Protein AF-A0A372RLS3-F1 (afdb_monomer_lite)

Radius of gyration: 16.24 Å; chains: 1; bounding box: 36×15×46 Å

Foldseek 3Di:
DVLVVVLVPDPDPVSNVVSVVVVVVVVVVVLVVLLVVLVVPDDPVCSVVVVVVVVVCVVVCVVCVCVVCVPPPD

pLDDT: mean 81.02, std 8.84, range [47.56, 91.62]

Secondary structure (DSSP, 8-state):
-HHHHHHHH---HHHHHHHHHHHHHHHHHHHHHHHHHHHHHS-HHHHHHHHHHHHHHHHHHHHHHHHHHTTT--

Structure (mmCIF, N/CA/C/O backbone):
data_AF-A0A372RLS3-F1
#
_entry.id   AF-A0A372RLS3-F1
#
loop_
_atom_site.group_PDB
_atom_site.id
_atom_site.type_symbol
_atom_site.label_atom_id
_atom_site.label_alt_id
_atom_site.label_comp_id
_atom_site.label_asym_id
_atom_site.label_entity_id
_atom_site.label_seq_id
_atom_site.pdbx_PDB_ins_code
_atom_site.Cartn_x
_atom_site.Cartn_y
_atom_site.Cartn_z
_atom_site.occupancy
_atom_site.B_iso_or_equiv
_at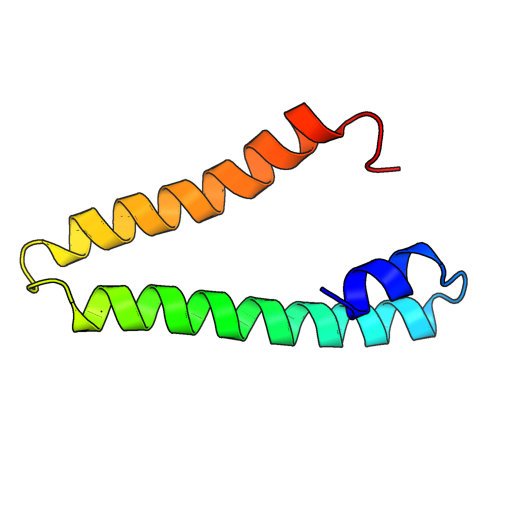om_site.auth_seq_id
_atom_site.auth_comp_id
_atom_site.auth_asym_id
_atom_site.auth_atom_id
_atom_site.pdbx_PDB_model_num
ATOM 1 N N . MET A 1 1 ? -2.830 -7.025 6.058 1.00 66.06 1 MET A N 1
ATOM 2 C CA . MET A 1 1 ? -4.144 -7.714 6.065 1.00 66.06 1 MET A CA 1
ATOM 3 C C . MET A 1 1 ? -4.610 -8.057 7.477 1.00 66.06 1 MET A C 1
ATOM 5 O O . MET A 1 1 ? -5.663 -7.572 7.862 1.00 66.06 1 MET A O 1
ATOM 9 N N . ILE A 1 2 ? -3.820 -8.789 8.275 1.00 76.12 2 ILE A N 1
ATOM 10 C CA . ILE A 1 2 ? -4.166 -9.163 9.666 1.00 76.12 2 ILE A CA 1
ATOM 11 C C . ILE A 1 2 ? -4.498 -7.931 10.529 1.00 76.12 2 ILE A C 1
ATOM 13 O O . ILE A 1 2 ? -5.547 -7.881 11.159 1.00 76.12 2 ILE A O 1
ATOM 17 N N . THR A 1 3 ? -3.690 -6.870 10.437 1.00 75.69 3 THR A N 1
ATOM 18 C CA . THR A 1 3 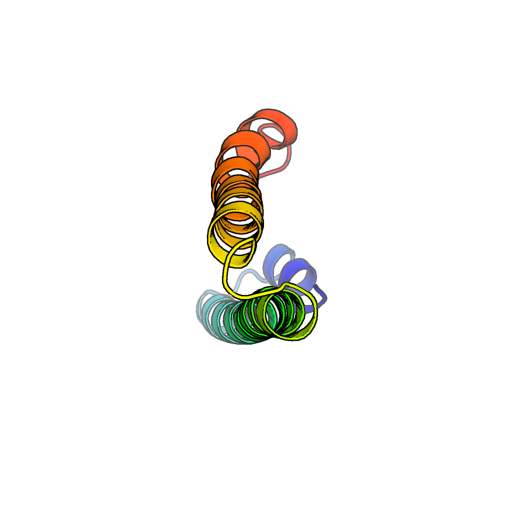? -3.921 -5.589 11.130 1.00 75.69 3 THR A CA 1
ATOM 19 C C . THR A 1 3 ? -5.235 -4.896 10.764 1.00 75.69 3 THR A C 1
ATOM 21 O O . THR A 1 3 ? -5.773 -4.148 11.573 1.00 75.69 3 THR A O 1
ATOM 24 N N . SER A 1 4 ? -5.790 -5.150 9.571 1.00 72.88 4 SER A N 1
ATOM 25 C CA . SER A 1 4 ? -7.082 -4.576 9.166 1.00 72.88 4 SER A CA 1
ATOM 26 C C . SER A 1 4 ? -8.252 -5.232 9.877 1.00 72.88 4 SER A C 1
ATOM 28 O O . SER A 1 4 ? -9.178 -4.540 10.284 1.00 72.88 4 SER A O 1
ATOM 30 N N . ILE A 1 5 ? -8.184 -6.553 10.046 1.00 78.12 5 ILE A N 1
ATOM 31 C CA . ILE A 1 5 ? -9.204 -7.337 10.745 1.00 78.12 5 ILE A CA 1
ATOM 32 C C . ILE A 1 5 ? -9.162 -6.988 12.236 1.00 78.12 5 ILE A C 1
ATOM 34 O O . ILE A 1 5 ? -10.198 -6.721 12.836 1.00 78.12 5 ILE A O 1
ATOM 38 N N . THR A 1 6 ? -7.963 -6.870 12.815 1.00 74.12 6 THR A N 1
ATOM 39 C CA . THR A 1 6 ? -7.791 -6.436 14.208 1.00 74.12 6 THR A CA 1
ATOM 40 C C . THR A 1 6 ? -8.322 -5.017 14.440 1.00 74.12 6 THR A C 1
ATOM 42 O O . THR A 1 6 ? -8.982 -4.775 15.445 1.00 74.12 6 THR A O 1
ATOM 45 N N . CYS A 1 7 ? -8.116 -4.080 13.504 1.00 69.31 7 CYS A N 1
ATOM 46 C CA . CYS A 1 7 ? -8.717 -2.743 13.589 1.00 69.31 7 CYS A CA 1
ATOM 47 C C . CYS A 1 7 ? -10.253 -2.746 13.567 1.00 69.31 7 CYS A C 1
ATOM 49 O O . CYS A 1 7 ? -10.836 -1.823 14.117 1.00 69.31 7 CYS A O 1
ATOM 51 N N . ALA A 1 8 ? -10.906 -3.727 12.936 1.00 69.62 8 ALA A N 1
ATOM 52 C CA . ALA A 1 8 ? -12.368 -3.771 12.850 1.00 69.62 8 ALA A CA 1
ATOM 53 C C . ALA A 1 8 ? -13.040 -4.191 14.172 1.00 69.62 8 ALA A C 1
ATOM 55 O O . ALA A 1 8 ? -14.208 -3.897 14.389 1.00 69.62 8 ALA A O 1
ATOM 56 N N . VAL A 1 9 ? -12.306 -4.872 15.059 1.00 77.19 9 VAL A N 1
ATOM 57 C CA . VAL A 1 9 ? -12.832 -5.417 16.327 1.00 77.19 9 VAL A CA 1
ATOM 58 C C . VAL A 1 9 ? -12.422 -4.564 17.539 1.00 77.19 9 VAL A C 1
ATOM 60 O O . VAL A 1 9 ? -13.005 -4.672 18.616 1.00 77.19 9 VAL A O 1
ATOM 63 N N . VAL A 1 10 ? -11.417 -3.695 17.393 1.00 76.88 10 VAL A N 1
ATOM 64 C CA . VAL A 1 10 ? -10.869 -2.889 18.493 1.00 76.88 10 VAL A CA 1
ATOM 65 C C . VAL A 1 10 ? -11.683 -1.611 18.725 1.00 76.88 10 VAL A C 1
ATOM 67 O O . VAL A 1 10 ? -11.820 -0.778 17.838 1.00 76.88 10 VAL A O 1
ATOM 70 N N . THR A 1 11 ? -12.124 -1.402 19.967 1.00 74.94 11 THR A N 1
ATOM 71 C CA . THR A 1 11 ? -12.859 -0.203 20.424 1.00 74.94 11 THR A CA 1
ATOM 72 C C . THR A 1 11 ? -11.972 0.858 21.093 1.00 74.94 11 THR A C 1
ATOM 74 O O . THR A 1 11 ? -12.432 1.957 21.392 1.00 74.94 11 THR A O 1
ATOM 77 N N . ASN A 1 12 ? -10.689 0.558 21.331 1.00 81.12 12 ASN A N 1
ATOM 78 C CA . ASN A 1 12 ? -9.738 1.459 21.989 1.00 81.12 12 ASN A CA 1
ATOM 79 C C . ASN A 1 12 ? -8.961 2.319 20.977 1.00 81.12 12 ASN A C 1
ATOM 81 O O . ASN A 1 12 ? -8.205 1.788 20.160 1.00 81.12 12 ASN A O 1
ATOM 85 N N . ILE A 1 13 ? -9.064 3.649 21.087 1.00 81.12 13 ILE A N 1
ATOM 86 C CA . ILE A 1 13 ? -8.479 4.605 20.125 1.00 81.12 13 ILE A CA 1
ATOM 87 C C . ILE A 1 13 ? -6.947 4.518 20.017 1.00 81.12 13 ILE A C 1
ATOM 89 O O . ILE A 1 13 ? -6.393 4.581 18.921 1.00 81.12 13 ILE A O 1
ATOM 93 N N . TRP A 1 14 ? -6.254 4.291 21.135 1.00 83.81 14 TRP A N 1
ATOM 94 C CA . TRP A 1 14 ? -4.793 4.164 21.168 1.00 83.81 14 TRP A CA 1
ATOM 95 C C . TRP A 1 14 ? 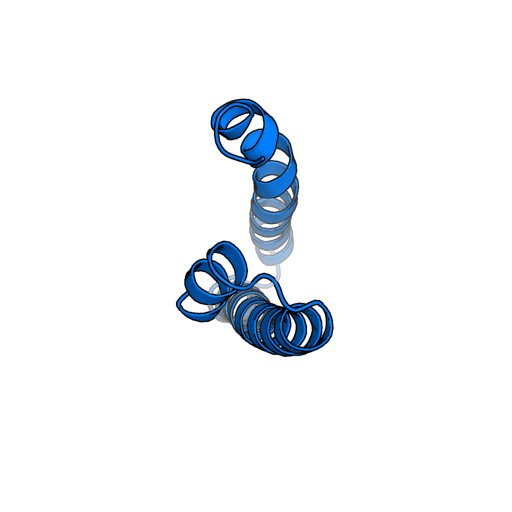-4.301 2.913 20.440 1.00 83.81 14 TRP A C 1
ATOM 97 O O . TRP A 1 14 ? -3.313 2.952 19.709 1.00 83.81 14 TRP A O 1
ATOM 107 N N . LEU A 1 15 ? -5.028 1.805 20.594 1.00 79.62 15 LEU A N 1
ATOM 108 C CA . LEU A 1 15 ? -4.705 0.549 19.929 1.00 79.62 15 LEU A CA 1
ATOM 109 C C . LEU A 1 15 ? -5.024 0.631 18.428 1.00 79.62 15 LEU A C 1
ATOM 111 O O . LEU A 1 15 ? -4.245 0.134 17.616 1.00 79.62 15 LEU A O 1
ATOM 115 N N . LEU A 1 16 ? -6.100 1.330 18.044 1.00 81.94 16 LEU A N 1
ATOM 116 C CA . LEU A 1 16 ? -6.393 1.629 16.639 1.00 81.94 16 LEU A CA 1
ATOM 117 C C . LEU A 1 16 ? -5.264 2.420 15.974 1.00 81.94 16 LEU A C 1
ATOM 119 O O . LEU A 1 16 ? -4.861 2.067 14.866 1.00 81.94 16 LEU A O 1
ATOM 123 N N . LEU A 1 17 ? -4.724 3.441 16.645 1.00 83.44 17 LEU A N 1
ATOM 124 C CA . LEU A 1 17 ? -3.645 4.263 16.094 1.00 83.44 17 LEU A CA 1
ATOM 125 C C . LEU A 1 17 ? -2.384 3.434 15.806 1.00 83.44 17 LEU A C 1
ATOM 127 O O . LEU A 1 17 ? -1.817 3.523 14.715 1.00 83.44 17 LEU A O 1
ATOM 131 N N . ILE A 1 18 ? -1.987 2.572 16.745 1.00 84.75 18 ILE A N 1
ATOM 132 C CA . ILE A 1 18 ? -0.827 1.682 16.577 1.00 84.75 18 ILE A CA 1
ATOM 133 C C . ILE A 1 18 ? -1.068 0.697 15.426 1.00 84.75 18 ILE A C 1
ATOM 135 O O . ILE A 1 18 ? -0.210 0.522 14.556 1.00 84.75 18 ILE A O 1
ATOM 139 N N . MET A 1 19 ? -2.250 0.079 15.377 1.00 82.19 19 MET A N 1
ATOM 140 C CA . MET A 1 19 ? -2.593 -0.882 14.326 1.00 82.19 19 MET A CA 1
ATOM 141 C C . MET A 1 19 ? -2.671 -0.227 12.939 1.00 82.19 19 MET A C 1
ATOM 143 O O . MET A 1 19 ? -2.291 -0.854 11.948 1.00 82.19 19 MET A O 1
ATOM 147 N N . ARG A 1 20 ? -3.096 1.041 12.851 1.00 81.75 20 ARG A N 1
ATOM 148 C CA . ARG A 1 20 ? -3.075 1.833 11.610 1.00 81.75 20 ARG A CA 1
ATOM 149 C C . ARG A 1 20 ? -1.657 2.143 11.150 1.00 81.75 20 ARG A C 1
ATOM 151 O O . ARG A 1 20 ? -1.380 1.996 9.962 1.00 81.75 20 ARG A O 1
ATOM 158 N N . GLY A 1 21 ? -0.754 2.480 12.069 1.00 84.44 21 GLY A N 1
ATOM 159 C CA . GLY A 1 21 ? 0.668 2.636 11.754 1.00 84.44 21 GLY A CA 1
ATOM 160 C C . GLY A 1 21 ? 1.275 1.350 11.184 1.00 84.44 21 GLY A C 1
ATOM 161 O O . GLY A 1 21 ? 1.926 1.373 10.140 1.00 84.44 21 GLY A O 1
ATOM 162 N N . LEU A 1 22 ? 0.980 0.208 11.810 1.00 84.88 22 LEU A N 1
ATOM 163 C CA . LEU A 1 22 ? 1.455 -1.102 11.351 1.00 84.88 22 LEU A CA 1
ATOM 164 C C . LEU A 1 22 ? 0.803 -1.546 10.029 1.00 84.88 22 LEU A C 1
ATOM 166 O O . LEU A 1 22 ? 1.399 -2.261 9.227 1.00 84.88 22 LEU A O 1
ATOM 170 N N . GLN A 1 23 ? -0.437 -1.136 9.775 1.00 83.31 23 GLN A N 1
ATOM 171 C CA . GLN A 1 23 ? -1.081 -1.353 8.485 1.00 83.31 23 GLN A CA 1
ATOM 172 C C . GLN A 1 23 ? -0.434 -0.505 7.383 1.00 83.31 23 GLN A C 1
ATOM 174 O O . GLN A 1 23 ? -0.174 -1.028 6.298 1.00 83.31 23 GLN A O 1
ATOM 179 N N . ALA A 1 24 ? -0.147 0.768 7.660 1.00 83.56 24 ALA A N 1
ATOM 180 C CA . ALA A 1 24 ? 0.470 1.682 6.704 1.00 83.56 24 ALA A CA 1
ATOM 181 C C . ALA A 1 24 ? 1.877 1.222 6.290 1.00 83.56 24 ALA A C 1
ATOM 183 O O . ALA A 1 24 ? 2.215 1.277 5.106 1.00 83.56 24 ALA A O 1
ATOM 184 N N . SER A 1 25 ? 2.673 0.692 7.227 1.00 86.56 25 SER A N 1
ATOM 185 C CA . SER A 1 25 ? 4.003 0.157 6.909 1.00 86.56 25 SER A CA 1
ATOM 186 C C . SER A 1 25 ? 3.941 -1.035 5.947 1.00 86.56 25 SER A C 1
ATOM 188 O O . SER A 1 25 ? 4.714 -1.095 4.990 1.00 86.56 25 SER A O 1
ATOM 190 N N . GLY A 1 26 ? 2.975 -1.940 6.131 1.00 84.31 26 GLY A N 1
ATOM 191 C CA . GLY A 1 26 ? 2.769 -3.073 5.225 1.00 84.31 26 GLY A CA 1
ATOM 192 C C . GLY A 1 26 ? 2.337 -2.657 3.814 1.00 84.31 26 GLY A C 1
ATOM 193 O O . GLY A 1 26 ? 2.782 -3.253 2.835 1.00 84.31 26 GLY A O 1
ATOM 194 N N . VAL A 1 27 ? 1.503 -1.620 3.694 1.00 85.69 27 VAL A N 1
ATOM 195 C CA . VAL A 1 27 ? 1.053 -1.104 2.387 1.00 85.69 27 VAL A CA 1
ATOM 196 C C . VAL A 1 27 ? 2.193 -0.402 1.641 1.00 85.69 27 VAL A C 1
ATOM 198 O O . VAL A 1 27 ? 2.334 -0.595 0.435 1.00 85.69 27 VAL A O 1
ATOM 201 N N . SER A 1 28 ? 3.047 0.344 2.349 1.00 87.31 28 SER A N 1
ATOM 202 C CA . SER A 1 28 ? 4.217 1.011 1.755 1.00 87.31 28 SER A CA 1
ATOM 203 C C . SER A 1 28 ? 5.168 0.019 1.073 1.00 87.31 28 SER A C 1
ATOM 205 O O . SER A 1 28 ? 5.572 0.227 -0.071 1.00 87.31 28 SER A O 1
ATOM 207 N N . ALA A 1 29 ? 5.447 -1.117 1.725 1.00 87.88 29 ALA A N 1
ATOM 208 C CA . ALA A 1 29 ? 6.296 -2.160 1.154 1.00 87.88 29 ALA A CA 1
ATOM 209 C C . ALA A 1 29 ? 5.734 -2.710 -0.169 1.00 87.88 29 ALA A C 1
ATOM 211 O O . ALA A 1 29 ? 6.472 -2.842 -1.142 1.00 87.88 29 ALA A O 1
ATOM 212 N N . ALA A 1 30 ? 4.426 -2.973 -0.235 1.00 86.31 30 ALA A N 1
ATOM 213 C CA . ALA A 1 30 ? 3.785 -3.483 -1.447 1.00 86.31 30 ALA A CA 1
ATOM 214 C C . ALA A 1 30 ? 3.866 -2.488 -2.621 1.00 86.31 30 ALA A C 1
ATOM 216 O O . ALA A 1 30 ? 4.120 -2.897 -3.754 1.00 86.31 30 ALA A O 1
ATOM 217 N N . LEU A 1 31 ? 3.700 -1.189 -2.352 1.00 87.69 31 LEU A N 1
ATOM 218 C CA . LEU A 1 31 ? 3.805 -0.140 -3.372 1.00 87.69 31 LEU A CA 1
ATOM 219 C C . LEU A 1 31 ? 5.236 -0.007 -3.910 1.00 87.69 31 LEU A C 1
ATOM 221 O O . LEU A 1 31 ? 5.428 0.033 -5.126 1.00 87.69 31 LEU A O 1
ATOM 225 N N . CYS A 1 32 ? 6.235 0.006 -3.022 1.00 89.06 32 CYS A N 1
ATOM 226 C CA . CYS A 1 32 ? 7.645 0.071 -3.411 1.00 89.06 32 CYS A CA 1
ATOM 227 C C . CYS A 1 32 ? 8.073 -1.149 -4.232 1.00 89.06 32 CYS A C 1
ATOM 229 O O . CYS A 1 32 ? 8.756 -0.992 -5.241 1.00 89.06 32 CYS A O 1
ATOM 231 N N . ILE A 1 33 ? 7.651 -2.353 -3.832 1.00 91.62 33 ILE A N 1
ATOM 232 C CA . ILE A 1 33 ? 7.955 -3.583 -4.572 1.00 91.62 33 ILE A CA 1
ATOM 233 C C . ILE A 1 33 ? 7.292 -3.543 -5.952 1.00 91.62 33 ILE A C 1
ATOM 235 O O . ILE A 1 33 ? 7.973 -3.775 -6.942 1.00 91.62 33 ILE A O 1
ATOM 239 N N . GLY A 1 34 ? 6.009 -3.174 -6.044 1.00 86.31 34 GLY A N 1
ATOM 240 C CA . GLY A 1 34 ? 5.309 -3.075 -7.330 1.00 86.31 34 GLY A CA 1
ATOM 241 C C . GLY A 1 34 ? 5.979 -2.099 -8.302 1.00 86.31 34 GLY A C 1
ATOM 242 O O . GLY A 1 34 ? 6.250 -2.454 -9.448 1.00 86.31 34 GLY A O 1
ATOM 243 N N . ALA A 1 35 ? 6.331 -0.901 -7.830 1.00 86.31 35 ALA A N 1
ATOM 244 C CA . ALA A 1 35 ? 7.057 0.085 -8.630 1.00 86.31 35 ALA A CA 1
ATOM 245 C C . ALA A 1 35 ? 8.475 -0.392 -9.012 1.00 86.31 35 ALA A C 1
ATOM 247 O O . ALA A 1 35 ? 8.917 -0.196 -10.146 1.00 86.31 35 ALA A O 1
ATOM 248 N N . GLY A 1 36 ? 9.181 -1.047 -8.085 1.00 87.38 36 GLY A N 1
ATOM 249 C CA . GLY A 1 36 ? 10.514 -1.605 -8.318 1.00 87.38 36 GLY A CA 1
ATOM 250 C C . GLY A 1 36 ? 10.509 -2.712 -9.371 1.00 87.38 36 GLY A C 1
ATOM 251 O O . GLY A 1 36 ? 11.320 -2.685 -10.291 1.00 87.38 36 GLY A O 1
ATOM 252 N N . THR A 1 37 ? 9.545 -3.630 -9.307 1.00 89.31 37 THR A N 1
ATOM 253 C CA . THR A 1 37 ? 9.378 -4.703 -10.297 1.00 89.31 37 THR A CA 1
ATOM 254 C C . THR A 1 37 ? 9.069 -4.155 -11.692 1.00 89.31 37 THR A C 1
ATOM 256 O O . THR A 1 37 ? 9.603 -4.655 -12.678 1.00 89.31 37 THR A O 1
ATOM 259 N N . ILE A 1 38 ? 8.266 -3.091 -11.804 1.00 87.00 38 ILE A N 1
ATOM 260 C CA . ILE A 1 38 ? 8.014 -2.426 -13.095 1.00 87.00 38 ILE A CA 1
ATOM 261 C C . ILE A 1 38 ? 9.305 -1.818 -13.657 1.00 87.00 38 ILE A C 1
ATOM 263 O O . ILE A 1 38 ? 9.572 -1.917 -14.854 1.00 87.00 38 ILE A O 1
ATOM 267 N N . SER A 1 39 ? 10.131 -1.217 -12.802 1.00 85.38 39 SER A N 1
ATOM 268 C CA . SER A 1 39 ? 11.427 -0.676 -13.222 1.00 85.38 39 SER A CA 1
ATOM 269 C C . SER A 1 39 ? 12.413 -1.749 -13.686 1.00 85.38 39 SER A C 1
ATOM 271 O O . SER A 1 39 ? 13.214 -1.470 -14.580 1.00 85.38 39 SER A O 1
ATOM 273 N N . ASP A 1 40 ? 12.346 -2.947 -13.100 1.00 87.06 40 ASP A N 1
ATOM 274 C CA . ASP A 1 40 ? 13.232 -4.074 -13.412 1.00 87.06 40 ASP A CA 1
ATOM 275 C C . ASP A 1 40 ? 12.858 -4.763 -14.737 1.00 87.06 40 ASP A C 1
ATOM 277 O O . ASP A 1 40 ? 13.728 -5.096 -15.537 1.00 87.06 40 ASP A O 1
ATOM 281 N N . ILE A 1 41 ? 11.556 -4.905 -15.016 1.00 88.44 41 ILE A N 1
ATOM 282 C CA . ILE A 1 41 ? 11.057 -5.640 -16.191 1.00 88.44 41 ILE A CA 1
ATOM 283 C C . ILE A 1 41 ? 11.010 -4.772 -17.459 1.00 88.44 41 ILE A C 1
ATOM 285 O O . ILE A 1 41 ? 11.279 -5.265 -18.555 1.00 88.44 41 ILE A O 1
ATOM 289 N N . TYR A 1 42 ? 10.643 -3.489 -17.353 1.00 85.19 42 TYR A N 1
ATOM 290 C CA . TYR A 1 42 ? 10.385 -2.655 -18.533 1.00 85.19 42 TYR A CA 1
ATOM 291 C C . TYR A 1 42 ? 11.630 -1.904 -19.020 1.00 85.19 42 TYR A C 1
ATOM 293 O O . TYR A 1 42 ? 12.475 -1.452 -18.245 1.00 85.19 42 TYR A O 1
ATOM 301 N N . ILE A 1 43 ? 11.722 -1.705 -20.333 1.00 82.81 43 ILE A N 1
ATOM 302 C CA . ILE A 1 43 ? 12.791 -0.952 -21.008 1.00 82.81 43 ILE A CA 1
ATOM 303 C C . ILE A 1 43 ? 12.525 0.559 -20.832 1.00 82.81 43 ILE A C 1
ATOM 305 O O . ILE A 1 43 ? 11.357 0.953 -20.850 1.00 82.81 43 ILE A O 1
ATOM 309 N N . PRO A 1 44 ? 13.542 1.439 -20.675 1.00 77.38 44 PRO A N 1
ATOM 310 C CA . PRO A 1 44 ? 13.357 2.866 -20.365 1.00 77.38 44 PRO A CA 1
ATOM 311 C C . PRO A 1 44 ? 12.326 3.612 -21.220 1.00 77.38 44 PRO A C 1
ATOM 313 O O . PRO A 1 44 ? 11.622 4.481 -20.714 1.00 77.38 44 PRO A O 1
ATOM 316 N N . THR A 1 45 ? 12.210 3.245 -22.494 1.00 80.62 45 THR A N 1
ATOM 317 C CA . THR A 1 45 ? 11.255 3.799 -23.462 1.00 80.62 45 THR A CA 1
ATOM 318 C C . THR A 1 45 ? 9.796 3.432 -23.176 1.00 80.62 45 THR A C 1
ATOM 320 O O . THR A 1 45 ? 8.908 4.226 -23.468 1.00 80.62 45 THR A O 1
ATOM 323 N N . GLU A 1 46 ? 9.530 2.272 -22.574 1.00 82.50 46 GLU A N 1
ATOM 324 C CA . GLU A 1 46 ? 8.175 1.782 -22.269 1.00 82.50 46 GLU A CA 1
ATOM 325 C C . GLU A 1 46 ? 7.798 1.947 -20.787 1.00 82.50 46 GLU A C 1
ATOM 327 O O . GLU A 1 46 ? 6.613 1.940 -20.439 1.00 82.50 46 GLU A O 1
ATOM 332 N N . ARG A 1 47 ? 8.785 2.188 -19.908 1.00 80.12 47 ARG A N 1
ATOM 333 C CA . ARG A 1 47 ? 8.589 2.407 -18.460 1.00 80.12 47 ARG A CA 1
ATOM 334 C C . ARG A 1 47 ? 7.555 3.481 -18.152 1.00 80.12 47 ARG A C 1
ATOM 336 O O . ARG A 1 47 ? 6.760 3.299 -17.239 1.00 80.12 47 ARG A O 1
ATOM 343 N N . GLY A 1 48 ? 7.537 4.576 -18.914 1.00 82.75 48 GLY A N 1
ATOM 344 C CA . GLY A 1 48 ? 6.583 5.667 -18.696 1.00 82.75 48 GLY A CA 1
ATOM 345 C C . GLY A 1 48 ? 5.128 5.220 -18.848 1.00 82.75 48 GLY A C 1
ATOM 346 O O . GLY A 1 48 ? 4.272 5.644 -18.078 1.00 82.75 48 GLY A O 1
ATOM 347 N N . LYS A 1 49 ? 4.850 4.312 -19.791 1.00 84.81 49 LYS A N 1
ATOM 348 C CA . LYS A 1 49 ? 3.506 3.756 -19.993 1.00 84.81 49 LYS A CA 1
ATOM 349 C C . LYS A 1 49 ? 3.162 2.730 -18.919 1.00 84.81 49 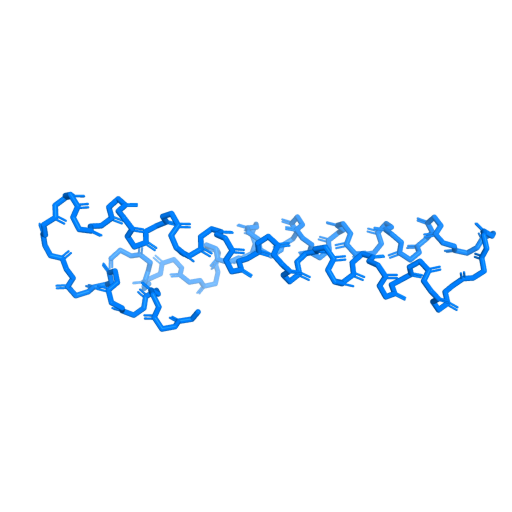LYS A C 1
ATOM 351 O O . LYS A 1 49 ? 2.059 2.761 -18.392 1.00 84.81 49 LYS A O 1
ATOM 356 N N . ALA A 1 50 ? 4.107 1.874 -18.538 1.00 83.69 50 ALA A N 1
ATOM 357 C CA . ALA A 1 50 ? 3.892 0.904 -17.464 1.00 83.69 50 ALA A CA 1
ATOM 358 C C . ALA A 1 50 ? 3.630 1.580 -16.101 1.00 83.69 50 ALA A C 1
ATOM 360 O O . ALA A 1 50 ? 2.729 1.171 -15.368 1.00 83.69 50 ALA A O 1
ATOM 361 N N . TYR A 1 51 ? 4.363 2.652 -15.787 1.00 87.75 51 TYR A N 1
ATOM 362 C CA . TYR A 1 51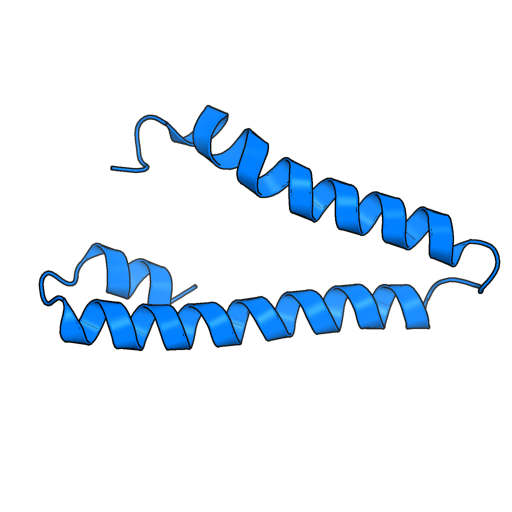 ? 4.131 3.460 -14.587 1.00 87.75 51 TYR A CA 1
ATOM 363 C C . TYR A 1 51 ? 2.790 4.200 -14.614 1.00 87.75 51 TYR A C 1
ATOM 365 O O . TYR A 1 51 ? 2.138 4.292 -13.577 1.00 87.75 51 TYR A O 1
ATOM 373 N N . ASP A 1 52 ? 2.362 4.697 -15.777 1.00 88.75 52 ASP A N 1
ATOM 374 C CA . ASP A 1 52 ? 1.049 5.331 -15.952 1.00 88.75 52 ASP A CA 1
ATOM 375 C C . ASP A 1 52 ? -0.096 4.359 -15.623 1.00 88.75 52 ASP A C 1
ATOM 377 O O . ASP A 1 52 ? -0.956 4.674 -14.801 1.00 88.75 52 ASP A O 1
ATOM 381 N N . TYR A 1 53 ? -0.045 3.127 -16.144 1.00 88.31 53 TYR A N 1
ATOM 382 C CA . TYR A 1 53 ? -1.018 2.084 -15.795 1.00 88.31 53 TYR A CA 1
ATOM 383 C C . TYR A 1 53 ? -0.986 1.708 -14.307 1.00 88.31 53 TYR A C 1
ATOM 385 O O . TYR A 1 53 ? -2.038 1.510 -13.694 1.00 88.31 53 TYR A O 1
ATOM 393 N N . PHE A 1 54 ? 0.201 1.633 -13.702 1.00 88.19 54 PHE A N 1
ATOM 394 C CA . PHE A 1 54 ? 0.340 1.341 -12.274 1.00 88.19 54 PHE A CA 1
ATOM 395 C C . PHE A 1 54 ? -0.260 2.448 -11.397 1.00 88.19 54 PHE A C 1
ATOM 397 O O . PHE A 1 54 ? -1.028 2.162 -10.477 1.00 88.19 54 PHE A O 1
ATOM 404 N N . SER A 1 55 ? 0.010 3.714 -11.724 1.00 88.44 55 SER A N 1
ATOM 405 C CA . SER A 1 55 ? -0.612 4.863 -11.057 1.00 88.44 55 SER A CA 1
ATOM 406 C C . SER A 1 55 ? -2.122 4.910 -11.270 1.00 88.44 55 SER A C 1
ATOM 408 O O . SER A 1 55 ? -2.853 5.188 -10.320 1.00 88.44 55 SER A O 1
ATOM 410 N N . LEU A 1 56 ? -2.612 4.592 -12.474 1.00 90.62 56 LEU A N 1
ATOM 411 C CA . LEU A 1 56 ? -4.047 4.511 -12.745 1.00 90.62 56 LEU A CA 1
ATOM 412 C C . LEU A 1 56 ? -4.729 3.517 -11.809 1.00 90.62 56 LEU A C 1
ATOM 414 O O . LEU A 1 56 ? -5.728 3.863 -11.190 1.00 90.62 56 LEU A O 1
ATOM 418 N N . VAL A 1 57 ? -4.174 2.317 -11.634 1.00 87.50 57 VAL A N 1
ATOM 419 C CA . VAL A 1 57 ? -4.729 1.324 -10.699 1.00 87.50 57 VAL A CA 1
ATOM 420 C C . VAL A 1 57 ? -4.725 1.841 -9.256 1.00 87.50 57 VAL A C 1
ATOM 422 O O . VAL A 1 57 ? -5.725 1.678 -8.551 1.00 87.50 57 VAL A O 1
ATOM 425 N N . ILE A 1 58 ? -3.646 2.501 -8.822 1.00 89.06 58 ILE A N 1
ATOM 426 C CA . ILE A 1 58 ? -3.537 3.075 -7.470 1.00 89.06 58 ILE A CA 1
ATOM 427 C C . ILE A 1 58 ? -4.577 4.171 -7.228 1.00 89.06 58 ILE A C 1
ATOM 429 O O . ILE A 1 58 ? -5.068 4.290 -6.110 1.00 89.06 58 ILE A O 1
ATOM 433 N N . VAL A 1 59 ? -4.927 4.959 -8.245 1.00 88.44 59 VAL A N 1
ATOM 434 C CA . VAL A 1 59 ? -5.937 6.024 -8.140 1.00 88.44 59 VAL A CA 1
ATOM 435 C C . VAL A 1 59 ? -7.353 5.461 -8.258 1.00 88.44 59 VAL A C 1
ATOM 437 O O . VAL A 1 59 ? -8.236 5.824 -7.485 1.00 88.44 59 VAL A O 1
ATOM 440 N N . ILE A 1 60 ? -7.576 4.531 -9.184 1.00 90.19 60 ILE A N 1
ATOM 441 C CA . ILE A 1 60 ? -8.890 3.939 -9.448 1.00 90.19 60 ILE A CA 1
ATOM 442 C C . ILE A 1 60 ? -9.350 3.069 -8.271 1.00 90.19 60 ILE A C 1
ATOM 444 O O . ILE A 1 60 ? -10.527 3.098 -7.916 1.00 90.19 60 ILE A O 1
ATOM 448 N N . GLY A 1 61 ? -8.444 2.328 -7.630 1.00 84.44 61 GLY A N 1
ATOM 449 C CA . GLY A 1 61 ? -8.746 1.486 -6.468 1.00 84.44 61 GLY A CA 1
ATOM 450 C C . GLY A 1 61 ? -9.516 2.208 -5.346 1.00 84.44 61 GLY A C 1
ATOM 451 O O . GLY A 1 61 ? -10.626 1.783 -5.015 1.00 84.44 61 GLY A O 1
ATOM 452 N N . PRO A 1 62 ? -8.994 3.305 -4.766 1.00 83.62 62 PRO A N 1
ATOM 453 C CA . PRO A 1 62 ? -9.686 4.081 -3.740 1.00 83.62 62 PRO A CA 1
ATOM 454 C C . PRO A 1 62 ? -10.881 4.876 -4.277 1.00 83.62 62 PRO A C 1
ATOM 456 O O . PRO A 1 62 ? -11.757 5.223 -3.492 1.00 83.62 62 PRO A O 1
ATOM 459 N N . THR A 1 63 ? -10.967 5.147 -5.583 1.00 85.62 63 THR A N 1
ATOM 460 C CA . THR A 1 63 ? -12.159 5.765 -6.184 1.00 85.62 63 THR A CA 1
ATOM 461 C C . THR A 1 63 ? -13.321 4.776 -6.301 1.00 85.62 63 THR A C 1
ATOM 463 O O . THR A 1 63 ? -14.451 5.124 -5.972 1.00 85.62 63 THR A O 1
ATOM 466 N N . ILE A 1 64 ? -13.066 3.537 -6.731 1.00 84.69 64 ILE A N 1
ATOM 467 C CA . ILE A 1 64 ? -14.105 2.514 -6.942 1.00 84.69 64 ILE A CA 1
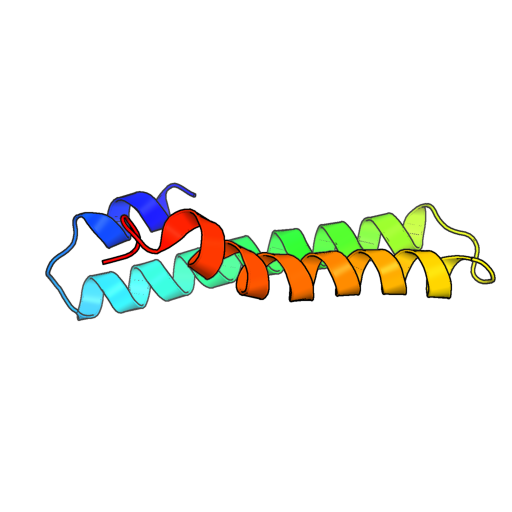ATOM 468 C C . ILE A 1 64 ? -14.434 1.754 -5.650 1.00 84.69 64 ILE A C 1
ATOM 470 O O . ILE A 1 64 ? -15.574 1.332 -5.458 1.00 84.69 64 ILE A O 1
ATOM 474 N N . GLY A 1 65 ? -13.474 1.608 -4.735 1.00 79.50 65 GLY A N 1
ATOM 475 C CA . GLY A 1 65 ? -13.653 0.899 -3.463 1.00 79.50 65 GLY A CA 1
ATOM 476 C C . GLY A 1 65 ? -14.889 1.345 -2.663 1.00 79.50 65 GLY A C 1
ATOM 477 O O . GLY A 1 65 ? -15.714 0.495 -2.319 1.00 79.50 65 GLY A O 1
ATOM 478 N N . PRO A 1 66 ? -15.092 2.654 -2.423 1.00 79.06 66 PRO A N 1
ATOM 479 C CA . PRO A 1 66 ? -16.287 3.170 -1.764 1.00 79.06 66 PRO A CA 1
ATOM 480 C C . PRO A 1 66 ? -17.557 2.933 -2.582 1.00 79.06 66 PRO A C 1
ATOM 482 O O . PRO A 1 66 ? -18.594 2.657 -2.003 1.00 79.06 66 PRO A O 1
ATOM 485 N N . ILE A 1 67 ? -17.488 2.989 -3.914 1.00 80.56 67 ILE A N 1
ATOM 486 C CA . ILE A 1 67 ? -18.651 2.848 -4.808 1.00 80.56 67 ILE A CA 1
ATOM 487 C C . ILE A 1 67 ? -19.199 1.415 -4.796 1.00 80.56 67 ILE A C 1
ATOM 489 O O . ILE A 1 67 ? -20.408 1.216 -4.864 1.00 80.56 67 ILE A O 1
ATOM 493 N N . VAL A 1 68 ? -18.330 0.408 -4.679 1.00 75.38 68 VAL A N 1
ATOM 494 C CA . VAL A 1 68 ? -18.733 -1.010 -4.627 1.00 75.38 68 VAL A CA 1
ATOM 495 C C . VAL A 1 68 ? -19.012 -1.461 -3.187 1.00 75.38 68 VAL A C 1
ATOM 497 O O . VAL A 1 68 ? -19.921 -2.253 -2.947 1.00 75.38 68 VAL A O 1
ATOM 500 N N . GLY A 1 69 ? -18.267 -0.932 -2.213 1.00 66.31 69 GLY A N 1
ATOM 501 C CA . GLY A 1 69 ? -18.335 -1.314 -0.800 1.00 66.31 69 GLY A CA 1
ATOM 502 C C . GLY A 1 69 ? -19.189 -0.414 0.099 1.00 66.31 69 GLY A C 1
ATOM 503 O O . GLY A 1 69 ? -19.201 -0.642 1.305 1.00 66.31 69 GLY A O 1
ATOM 504 N N . TRP A 1 70 ? -19.902 0.584 -0.440 1.00 61.38 70 TRP A N 1
ATOM 505 C CA . TRP A 1 70 ? -20.615 1.626 0.329 1.00 61.38 70 TRP A CA 1
ATOM 506 C C . TRP A 1 70 ? -21.567 1.117 1.422 1.00 61.38 70 TRP A C 1
ATOM 508 O O . TRP A 1 70 ? -21.876 1.858 2.350 1.00 61.38 70 TRP A O 1
ATOM 518 N N . ARG A 1 71 ? -22.033 -0.135 1.336 1.00 56.03 71 ARG A N 1
ATOM 519 C CA . ARG A 1 71 ? -22.919 -0.757 2.334 1.00 56.03 71 ARG A CA 1
ATOM 520 C C . ARG A 1 71 ? -22.180 -1.390 3.527 1.00 56.03 71 ARG A C 1
ATOM 522 O O . ARG A 1 71 ? -22.802 -1.564 4.565 1.00 56.03 71 ARG A O 1
ATOM 529 N N . TRP A 1 72 ? -20.896 -1.729 3.392 1.00 55.69 72 TRP A N 1
ATOM 530 C CA . TRP A 1 72 ? -20.124 -2.527 4.367 1.00 55.69 72 TRP A CA 1
ATOM 531 C C . TRP A 1 72 ? -18.896 -1.793 4.932 1.00 55.69 72 TRP A C 1
ATOM 533 O O . TRP A 1 72 ? -18.058 -2.409 5.585 1.00 55.69 72 TRP A O 1
ATOM 543 N N . ILE A 1 73 ? -18.753 -0.499 4.629 1.00 58.16 73 ILE A N 1
ATOM 544 C CA . ILE A 1 73 ? -17.583 0.311 5.004 1.00 58.16 73 ILE A CA 1
ATOM 545 C C . ILE A 1 73 ? -17.788 1.126 6.300 1.00 58.16 73 ILE A C 1
ATOM 547 O O . ILE A 1 73 ? -16.860 1.815 6.725 1.00 58.16 73 ILE A O 1
ATOM 551 N N . PHE A 1 74 ? -18.977 1.039 6.911 1.00 47.56 74 PHE A N 1
ATOM 552 C CA . PHE A 1 74 ? -19.314 1.607 8.221 1.00 47.56 74 PHE A CA 1
ATOM 553 C C . PHE A 1 74 ? -19.547 0.501 9.246 1.00 47.56 74 PHE A C 1
ATOM 555 O O . PHE A 1 74 ? -20.225 -0.487 8.882 1.00 47.56 74 PHE A O 1
#

Sequence (74 aa):
MITSITCAVVTNIWLLLIMRGLQASGVSAALCIGAGTISDIYIPTERGKAYDYFSLVIVIGPTIGPIVGWRWIF